Protein AF-A0A2E1CSD2-F1 (afdb_monomer_lite)

pLDDT: mean 83.08, std 18.86, range [39.31, 98.25]

Foldseek 3Di:
DDDPPPPPPQDDPPPDDPVNQDDVVVRDGHPCCPPPPSNVVCCVVPPVVPDDDDPDDPVVPD

Struc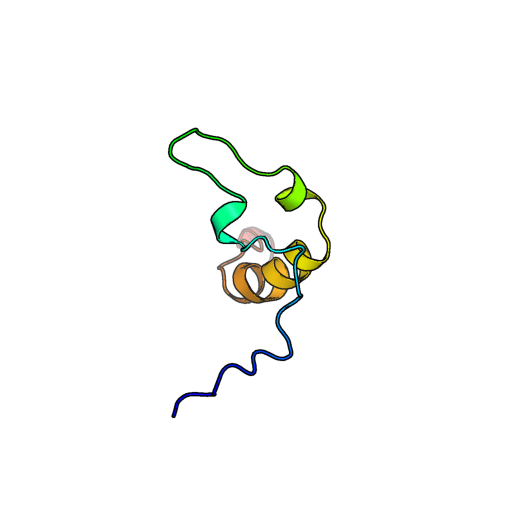ture (mmCIF, N/CA/C/O backbone):
data_AF-A0A2E1CSD2-F1
#
_entry.id   AF-A0A2E1CSD2-F1
#
loop_
_atom_site.group_PDB
_atom_site.id
_atom_site.type_symbol
_atom_site.label_atom_id
_atom_site.label_alt_id
_atom_site.label_comp_id
_atom_site.label_asym_id
_atom_site.label_entity_id
_atom_site.label_seq_id
_atom_site.pdbx_PDB_ins_code
_atom_site.Cartn_x
_atom_site.Cartn_y
_atom_site.Cartn_z
_atom_site.occupancy
_atom_site.B_iso_or_equiv
_atom_site.auth_seq_id
_atom_site.auth_comp_id
_atom_site.auth_asym_id
_atom_site.auth_atom_id
_atom_site.pdbx_PDB_model_num
ATOM 1 N N . MET A 1 1 ? -27.923 -4.885 -8.934 1.00 39.75 1 MET A N 1
ATOM 2 C CA . MET A 1 1 ? -27.448 -6.294 -8.891 1.00 39.75 1 MET A CA 1
ATOM 3 C C . MET A 1 1 ? -26.278 -6.296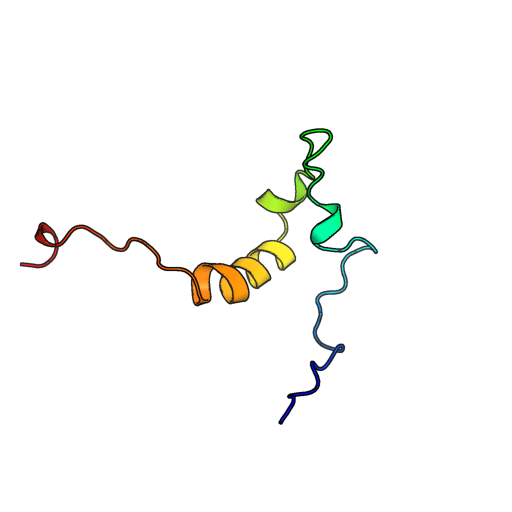 -7.930 1.00 39.75 1 MET A C 1
ATOM 5 O O . MET A 1 1 ? -25.131 -6.483 -8.313 1.00 39.75 1 MET A O 1
ATOM 9 N N . ASP A 1 2 ? -26.591 -5.944 -6.689 1.00 39.31 2 ASP A N 1
ATOM 10 C CA . ASP A 1 2 ? -25.618 -5.602 -5.669 1.00 39.31 2 ASP A CA 1
ATOM 11 C C . ASP A 1 2 ? -25.322 -6.881 -4.911 1.00 39.31 2 ASP A C 1
ATOM 13 O O . ASP A 1 2 ? -26.164 -7.401 -4.178 1.00 39.31 2 ASP A O 1
ATOM 17 N N . GLN A 1 3 ? -24.144 -7.442 -5.173 1.00 47.19 3 GLN A N 1
ATOM 18 C CA . GLN A 1 3 ? -23.587 -8.496 -4.343 1.00 47.19 3 GLN A CA 1
ATOM 19 C C . GLN A 1 3 ? -23.480 -7.922 -2.930 1.00 47.19 3 GLN A C 1
ATOM 21 O O . GLN A 1 3 ? -22.609 -7.105 -2.634 1.00 47.19 3 GLN A O 1
ATOM 26 N N . VAL A 1 4 ? -24.431 -8.318 -2.086 1.00 47.03 4 VAL A N 1
ATOM 27 C CA . VAL A 1 4 ? -24.414 -8.150 -0.639 1.00 47.03 4 VAL A CA 1
ATOM 28 C C . VAL A 1 4 ? -23.035 -8.587 -0.162 1.00 47.03 4 VAL A C 1
ATOM 30 O O . VAL A 1 4 ? -22.715 -9.775 -0.179 1.00 47.03 4 VAL A O 1
ATOM 33 N N . ILE A 1 5 ? -22.201 -7.617 0.215 1.00 58.12 5 ILE A N 1
ATOM 34 C CA . ILE A 1 5 ? -20.899 -7.878 0.820 1.00 58.12 5 ILE A CA 1
ATOM 35 C C . ILE A 1 5 ? -21.183 -8.696 2.078 1.00 58.12 5 ILE A C 1
ATOM 37 O O . ILE A 1 5 ? -21.738 -8.194 3.057 1.00 58.12 5 ILE A O 1
ATOM 41 N N . ASN A 1 6 ? -20.863 -9.986 2.020 1.00 46.25 6 ASN A N 1
ATOM 42 C CA . ASN A 1 6 ? -21.028 -10.898 3.134 1.00 46.25 6 ASN A CA 1
ATOM 43 C C . ASN A 1 6 ? -20.044 -10.482 4.237 1.00 46.25 6 ASN A C 1
ATOM 45 O O . ASN A 1 6 ? -18.857 -10.800 4.178 1.00 46.25 6 ASN A O 1
ATOM 49 N N . LYS A 1 7 ? -20.540 -9.743 5.235 1.00 50.12 7 LYS A N 1
ATOM 50 C CA . LYS A 1 7 ? -19.747 -9.235 6.365 1.00 50.12 7 LYS A CA 1
ATOM 51 C C . LYS A 1 7 ? -19.121 -10.345 7.229 1.00 50.12 7 LYS A C 1
ATOM 53 O O . LYS A 1 7 ? -18.271 -10.033 8.050 1.00 50.12 7 LYS A O 1
ATOM 58 N N . ASN A 1 8 ? -19.456 -11.623 7.010 1.00 44.56 8 ASN A N 1
ATOM 59 C CA . ASN A 1 8 ? -18.890 -12.769 7.742 1.00 44.56 8 ASN A CA 1
ATOM 60 C C . ASN A 1 8 ? -17.462 -13.166 7.315 1.00 44.56 8 ASN A C 1
ATOM 62 O O . ASN A 1 8 ? -16.961 -14.195 7.765 1.00 44.56 8 ASN A O 1
ATOM 66 N N . LYS A 1 9 ? -16.814 -12.403 6.430 1.00 51.03 9 LYS A N 1
ATOM 67 C CA . LYS A 1 9 ? -15.444 -12.670 5.958 1.00 51.03 9 LYS A CA 1
ATOM 68 C C . LYS A 1 9 ? -14.495 -11.479 6.083 1.00 51.03 9 LYS A C 1
ATOM 70 O O . LYS A 1 9 ? -13.430 -11.489 5.475 1.00 51.03 9 LYS A O 1
ATOM 75 N N . LEU A 1 10 ? -14.870 -10.447 6.836 1.00 50.78 10 LEU A N 1
ATOM 76 C CA . LEU A 1 10 ? -13.928 -9.376 7.137 1.00 50.78 10 LEU A CA 1
ATOM 77 C C . LEU A 1 10 ? -12.999 -9.868 8.258 1.00 50.78 10 LEU A C 1
ATOM 79 O O . LEU A 1 10 ? -13.519 -10.319 9.282 1.00 50.78 10 LEU A O 1
ATOM 83 N N . PRO A 1 11 ? -11.665 -9.841 8.080 1.00 54.34 11 PRO A N 1
ATOM 84 C CA . PRO A 1 11 ? -10.743 -10.135 9.170 1.00 54.34 11 PRO A CA 1
ATOM 85 C C . PRO A 1 11 ? -11.053 -9.182 10.327 1.00 54.34 11 PRO A C 1
ATOM 87 O O . PRO A 1 11 ? -11.079 -7.960 10.160 1.00 54.34 11 PRO A O 1
ATOM 90 N N . GLN A 1 12 ? -11.411 -9.755 11.475 1.00 56.00 12 GLN A N 1
ATOM 91 C CA . GLN A 1 12 ? -11.852 -8.996 12.635 1.00 56.00 12 GLN A CA 1
ATOM 92 C C . GLN A 1 12 ? -10.614 -8.465 13.350 1.00 56.00 12 GLN A C 1
ATOM 94 O O . GLN A 1 12 ? -10.028 -9.132 14.200 1.00 56.00 12 GLN A O 1
ATOM 99 N N . TRP A 1 13 ? -10.220 -7.248 13.000 1.00 63.81 13 TRP A N 1
ATOM 100 C CA . TRP A 1 13 ? -9.157 -6.541 13.700 1.00 63.81 13 TRP A CA 1
ATOM 101 C C . TRP A 1 13 ? -9.605 -6.226 15.130 1.00 63.81 13 TRP A C 1
ATOM 103 O O . TRP A 1 13 ? -10.798 -6.263 15.442 1.00 63.81 13 TRP A O 1
ATOM 113 N N . SER A 1 14 ? -8.660 -5.905 16.011 1.00 58.53 14 SER A N 1
ATOM 114 C CA . SER A 1 14 ? -8.868 -5.609 17.436 1.00 58.53 14 SER A CA 1
ATOM 115 C C . SER A 1 14 ? -9.673 -4.322 17.723 1.00 58.53 14 SER A C 1
ATOM 117 O O . SER A 1 14 ? -9.325 -3.564 18.621 1.00 58.53 14 SER A O 1
ATOM 119 N N . GLY A 1 15 ? -10.740 -4.048 16.967 1.00 62.91 15 GLY A N 1
ATOM 120 C CA . GLY A 1 15 ? -11.616 -2.881 17.096 1.00 62.91 15 GLY A CA 1
ATOM 121 C C . GLY A 1 15 ? -11.197 -1.659 16.273 1.00 62.91 15 GLY A C 1
ATOM 122 O O . GLY A 1 15 ? -11.962 -0.704 16.198 1.00 62.91 15 GLY A O 1
ATOM 123 N N . GLU A 1 16 ? -10.028 -1.686 15.631 1.00 68.31 16 GLU A N 1
ATOM 124 C CA . GLU A 1 16 ? -9.558 -0.626 14.731 1.00 68.31 16 GLU A CA 1
ATOM 125 C C . GLU A 1 16 ? -9.935 -0.920 13.277 1.00 68.31 16 GLU A C 1
ATOM 127 O O . GLU A 1 16 ? -9.834 -2.060 12.823 1.00 68.31 16 GLU A O 1
ATOM 132 N N . THR A 1 17 ? -10.350 0.108 12.535 1.00 81.81 17 THR A N 1
ATOM 133 C CA . THR A 1 17 ? -10.573 0.016 11.087 1.00 81.81 17 THR A CA 1
ATOM 134 C C . THR A 1 17 ? -9.307 0.412 10.316 1.00 81.81 17 THR A C 1
ATOM 136 O O . THR A 1 17 ? -8.385 0.994 10.890 1.00 81.81 17 THR A O 1
ATOM 139 N N . ILE A 1 18 ? -9.240 0.101 9.014 1.00 85.69 18 ILE A N 1
ATOM 140 C CA . ILE A 1 18 ? -8.108 0.476 8.136 1.00 85.69 18 ILE A CA 1
ATOM 141 C C . ILE A 1 18 ? -7.844 1.986 8.198 1.00 85.69 18 ILE A C 1
ATOM 143 O O . ILE A 1 18 ? -6.691 2.409 8.229 1.00 85.69 18 ILE A O 1
ATOM 147 N N . GLU A 1 19 ? -8.905 2.790 8.262 1.00 86.38 19 GLU A N 1
ATOM 148 C CA . GLU A 1 19 ? -8.839 4.252 8.286 1.00 86.38 19 GLU A CA 1
ATOM 149 C C . GLU A 1 19 ? -8.134 4.781 9.540 1.00 86.38 19 GLU A C 1
ATOM 151 O O . GLU A 1 19 ? -7.490 5.820 9.484 1.00 86.38 19 GLU A O 1
ATOM 156 N N . ASN A 1 20 ? -8.186 4.042 10.651 1.00 89.62 20 ASN A N 1
ATOM 157 C CA . ASN A 1 20 ? -7.549 4.446 11.904 1.00 89.62 20 ASN A CA 1
ATOM 158 C C . ASN A 1 20 ? -6.028 4.215 11.909 1.00 89.62 20 ASN A C 1
ATOM 160 O O . ASN A 1 20 ? -5.344 4.667 12.825 1.00 89.62 20 ASN A O 1
ATOM 164 N N . LEU A 1 21 ? -5.478 3.497 10.923 1.00 90.31 21 LEU A N 1
ATOM 165 C CA . LEU A 1 21 ? -4.044 3.199 10.873 1.00 90.31 21 LEU A CA 1
ATOM 166 C C . LEU A 1 21 ? -3.189 4.371 10.377 1.00 90.31 21 LEU A C 1
ATOM 168 O O . LEU A 1 21 ? -1.966 4.318 10.523 1.00 90.31 21 LEU A O 1
ATOM 172 N N . VAL A 1 22 ? -3.797 5.405 9.794 1.00 93.56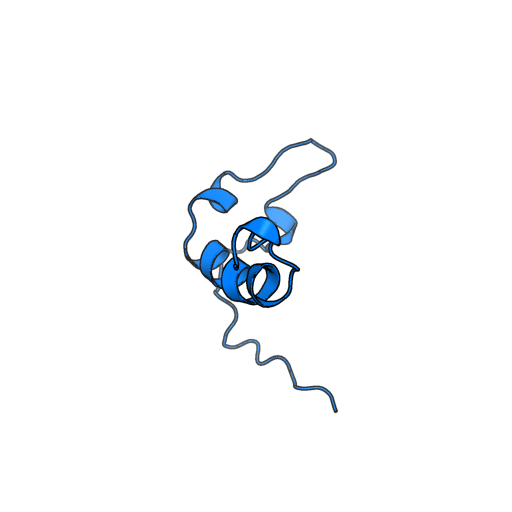 22 VAL A N 1
ATOM 173 C CA . VAL A 1 22 ? -3.098 6.562 9.225 1.00 93.56 22 VAL A CA 1
ATOM 174 C C . VAL A 1 22 ? -3.806 7.838 9.664 1.00 93.56 22 VAL A C 1
ATOM 176 O O . VAL A 1 22 ? -5.003 7.985 9.449 1.00 93.56 22 VAL A O 1
ATOM 179 N N . ASP A 1 23 ? -3.052 8.775 10.229 1.00 94.81 23 ASP A N 1
ATOM 180 C CA . ASP A 1 23 ? -3.500 10.125 10.567 1.00 94.81 23 ASP A CA 1
ATOM 181 C C . ASP A 1 23 ? -2.687 11.134 9.736 1.00 94.81 23 ASP A C 1
ATOM 183 O O . ASP A 1 23 ? -1.552 11.480 10.093 1.00 94.81 23 ASP A O 1
ATOM 187 N N . PRO A 1 24 ? -3.232 11.580 8.590 1.00 94.12 24 PRO A N 1
ATOM 188 C CA . PRO A 1 24 ? -2.550 12.519 7.709 1.00 94.12 24 PRO A CA 1
ATOM 189 C C . PRO A 1 24 ? -2.361 13.908 8.325 1.00 94.12 24 PRO A C 1
ATOM 191 O O . PRO A 1 24 ? -1.385 14.576 7.990 1.00 94.12 24 PRO A O 1
ATOM 194 N N . ASP A 1 25 ? -3.262 14.334 9.214 1.00 96.44 25 ASP A N 1
ATOM 195 C CA . ASP A 1 25 ? -3.256 15.684 9.786 1.00 96.44 25 ASP A CA 1
ATOM 196 C C . ASP A 1 25 ? -2.107 15.848 10.785 1.00 96.44 25 ASP A C 1
ATOM 198 O O . ASP A 1 25 ? -1.417 16.869 10.796 1.00 96.44 25 ASP A O 1
ATOM 202 N N . ASN A 1 26 ? -1.856 14.813 11.588 1.00 95.69 26 ASN A N 1
ATOM 203 C CA . ASN A 1 26 ? -0.738 14.778 12.530 1.00 95.69 26 ASN A CA 1
ATOM 204 C C . ASN A 1 26 ? 0.532 14.143 11.937 1.00 95.69 26 ASN A C 1
ATOM 206 O O . ASN A 1 26 ? 1.579 14.139 12.586 1.00 95.69 26 ASN A O 1
ATOM 210 N N . GLY A 1 27 ? 0.461 13.609 10.713 1.00 94.75 27 GLY A N 1
ATOM 211 C CA . GLY A 1 27 ? 1.588 12.981 10.023 1.00 94.75 27 GLY A CA 1
ATOM 212 C C . GLY A 1 27 ? 2.069 11.688 10.684 1.00 94.75 27 GLY A C 1
ATOM 213 O O . GLY A 1 27 ? 3.250 11.346 10.587 1.00 94.75 27 GLY A O 1
ATOM 214 N N . VAL A 1 28 ? 1.180 10.971 11.375 1.00 96.00 28 VAL A N 1
ATOM 215 C CA . VAL A 1 28 ? 1.506 9.734 12.096 1.00 96.00 28 VAL A CA 1
ATOM 216 C C . VAL A 1 28 ? 0.776 8.538 11.498 1.00 96.00 28 VAL A C 1
ATOM 218 O O . VAL A 1 28 ? -0.287 8.656 10.898 1.00 96.00 28 VAL A O 1
ATOM 221 N N . HIS A 1 29 ? 1.361 7.355 11.646 1.00 94.75 29 HIS A N 1
ATOM 222 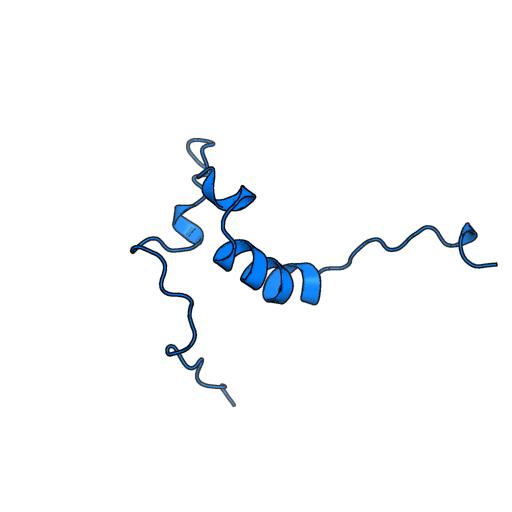C CA . HIS A 1 29 ? 0.741 6.107 11.217 1.00 94.75 29 HIS A CA 1
ATOM 223 C C . HIS A 1 29 ? 1.144 4.964 12.143 1.00 94.75 29 HIS A C 1
ATOM 225 O O . HIS A 1 29 ? 2.202 4.980 12.779 1.00 94.75 29 HIS A O 1
ATOM 231 N N . SER A 1 30 ? 0.291 3.949 12.210 1.00 93.75 30 SER A N 1
ATOM 232 C CA . SER A 1 30 ? 0.549 2.738 12.973 1.00 93.75 30 SER A CA 1
ATOM 233 C C . SER A 1 30 ? 1.638 1.905 12.303 1.00 93.75 30 SER A C 1
ATOM 235 O O . SER A 1 30 ? 1.541 1.559 11.129 1.00 93.75 30 SER A O 1
ATOM 237 N N . ALA A 1 31 ? 2.640 1.478 13.074 1.00 93.00 31 ALA A N 1
ATOM 238 C CA . ALA A 1 31 ? 3.689 0.575 12.592 1.00 93.00 31 ALA A CA 1
ATOM 239 C C . ALA A 1 31 ? 3.164 -0.823 12.196 1.00 93.00 31 ALA A C 1
ATOM 241 O O . ALA A 1 31 ? 3.907 -1.637 11.646 1.00 93.00 31 ALA A O 1
ATOM 242 N N . ARG A 1 32 ? 1.895 -1.131 12.496 1.00 91.00 32 ARG A N 1
ATOM 243 C CA . ARG A 1 32 ? 1.241 -2.395 12.141 1.00 91.00 32 ARG A CA 1
ATOM 244 C C . ARG A 1 32 ? 1.173 -2.609 10.624 1.00 91.00 32 ARG A C 1
ATOM 246 O O . ARG A 1 32 ? 1.324 -3.753 10.202 1.00 91.00 32 ARG A O 1
ATOM 253 N N . ILE A 1 33 ? 1.052 -1.536 9.830 1.00 93.25 33 ILE A N 1
ATOM 254 C CA . ILE A 1 33 ? 0.944 -1.604 8.359 1.00 93.25 33 ILE A CA 1
ATOM 255 C C . ILE A 1 33 ? 2.098 -2.368 7.697 1.00 93.25 33 ILE A C 1
ATOM 257 O O . ILE A 1 33 ? 1.920 -2.931 6.630 1.00 93.25 33 ILE A O 1
ATOM 261 N N . TYR A 1 34 ? 3.266 -2.439 8.344 1.00 95.06 34 TYR A N 1
ATOM 262 C CA . TYR A 1 34 ? 4.454 -3.082 7.779 1.00 95.06 34 TYR A CA 1
ATOM 263 C C . TYR A 1 34 ? 4.623 -4.561 8.142 1.00 95.06 34 TYR A C 1
ATOM 265 O O . TYR A 1 34 ? 5.504 -5.217 7.592 1.00 95.06 34 TYR A O 1
ATOM 273 N N . LYS A 1 35 ? 3.879 -5.077 9.128 1.00 93.00 35 LYS A N 1
ATOM 274 C CA . LYS A 1 35 ? 4.176 -6.390 9.737 1.00 93.00 35 LYS A CA 1
ATOM 275 C C . LYS A 1 35 ? 2.975 -7.298 9.945 1.00 93.00 35 LYS A C 1
ATOM 277 O O . LYS A 1 35 ? 3.154 -8.446 10.341 1.00 93.00 35 LYS A O 1
ATOM 282 N N . ASP A 1 36 ? 1.766 -6.778 9.789 1.00 92.19 36 ASP A N 1
ATOM 283 C CA . ASP A 1 36 ? 0.563 -7.543 10.071 1.00 92.19 36 ASP A CA 1
ATOM 284 C C . ASP A 1 36 ? 0.131 -8.376 8.867 1.00 92.19 36 ASP A C 1
ATOM 286 O O . ASP A 1 36 ? -0.064 -7.851 7.770 1.00 92.19 36 ASP A O 1
ATOM 290 N N . GLN A 1 37 ? -0.035 -9.680 9.089 1.00 93.19 37 GLN A N 1
ATOM 291 C CA . GLN A 1 37 ? -0.363 -10.620 8.024 1.00 93.19 37 GLN A CA 1
ATOM 292 C C . GLN A 1 37 ? -1.754 -10.370 7.427 1.00 93.19 37 GLN A C 1
ATOM 294 O O . GLN A 1 37 ? -1.925 -10.468 6.217 1.00 93.19 37 GLN A O 1
ATOM 299 N N . GLU A 1 38 ? -2.744 -9.997 8.240 1.00 90.50 38 GLU A N 1
ATOM 300 C CA . GLU A 1 38 ? -4.104 -9.759 7.747 1.00 90.50 38 GLU A CA 1
ATOM 301 C C . GLU A 1 38 ? -4.205 -8.460 6.936 1.00 90.50 38 GLU A C 1
ATOM 303 O O . GLU A 1 38 ? -5.084 -8.328 6.080 1.00 90.50 38 GLU A O 1
ATOM 308 N N . ILE A 1 39 ? -3.327 -7.486 7.209 1.00 91.31 39 ILE A N 1
ATOM 309 C CA . ILE A 1 39 ? -3.162 -6.296 6.364 1.00 91.31 39 ILE A CA 1
ATOM 310 C C . ILE A 1 39 ? -2.573 -6.717 5.022 1.00 91.31 39 ILE A C 1
ATOM 312 O O . ILE A 1 39 ? -3.174 -6.433 3.987 1.00 91.31 39 ILE A O 1
ATOM 316 N N . PHE A 1 40 ? -1.463 -7.453 5.041 1.00 94.19 40 PHE A N 1
ATOM 317 C CA . PHE A 1 40 ? -0.786 -7.918 3.832 1.00 94.19 40 PHE A CA 1
ATOM 318 C C . PHE A 1 40 ? -1.708 -8.731 2.910 1.00 94.19 40 PHE A C 1
ATOM 320 O O . PHE A 1 40 ? -1.767 -8.484 1.705 1.00 94.19 40 PHE A O 1
ATOM 32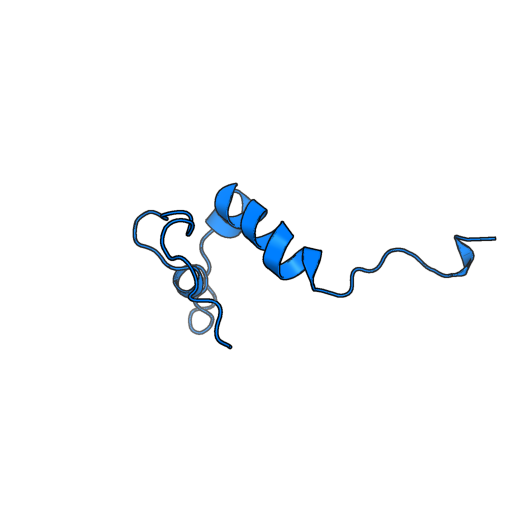7 N N . ASP A 1 41 ? -2.493 -9.657 3.464 1.00 93.44 41 ASP A N 1
ATOM 328 C CA . ASP A 1 41 ? -3.426 -10.473 2.680 1.00 93.44 41 ASP A CA 1
ATOM 329 C C . ASP A 1 41 ? -4.475 -9.601 1.961 1.00 93.44 41 ASP A C 1
ATOM 331 O O . ASP A 1 41 ? -4.844 -9.862 0.812 1.00 93.44 41 ASP A O 1
ATOM 335 N N . GLN A 1 42 ? -4.913 -8.510 2.596 1.00 91.94 42 GLN A N 1
ATOM 336 C CA . GLN A 1 42 ? -5.801 -7.534 1.965 1.00 91.94 42 GLN A CA 1
ATOM 337 C C . GLN A 1 42 ? -5.093 -6.671 0.921 1.00 91.94 42 GLN A C 1
ATOM 339 O O . GLN A 1 42 ? -5.711 -6.344 -0.095 1.00 91.94 42 GLN A O 1
ATOM 344 N N . GLU A 1 43 ? -3.831 -6.295 1.136 1.00 95.25 43 GLU A N 1
ATOM 345 C CA . GLU A 1 43 ? -3.032 -5.586 0.134 1.00 95.25 43 GLU A CA 1
ATOM 346 C C . GLU A 1 43 ? -2.909 -6.424 -1.141 1.00 95.25 43 GLU A C 1
ATOM 348 O O . GLU A 1 43 ? -3.109 -5.898 -2.239 1.00 95.25 43 GLU A O 1
ATOM 353 N N . MET A 1 44 ? -2.659 -7.731 -1.008 1.00 96.75 44 MET A N 1
ATOM 354 C CA . MET A 1 44 ? -2.582 -8.651 -2.145 1.00 96.75 44 MET A CA 1
ATOM 355 C C . MET A 1 44 ? -3.874 -8.648 -2.973 1.00 96.75 44 MET A C 1
ATOM 357 O O . MET A 1 44 ? -3.819 -8.534 -4.196 1.00 96.75 44 MET A O 1
ATOM 361 N N . GLU A 1 45 ? -5.044 -8.707 -2.331 1.00 95.19 45 GLU A N 1
ATOM 362 C CA . GLU A 1 45 ? -6.339 -8.720 -3.029 1.00 95.19 45 GLU A CA 1
ATOM 363 C C . GLU A 1 45 ? -6.732 -7.345 -3.601 1.00 95.19 45 GLU A C 1
ATOM 365 O O . GLU A 1 45 ? -7.237 -7.235 -4.723 1.00 95.19 45 GLU A O 1
ATOM 370 N N . LYS A 1 46 ? -6.563 -6.279 -2.813 1.00 94.31 46 LYS A N 1
ATOM 371 C CA . LYS A 1 46 ? -7.181 -4.972 -3.089 1.00 94.31 46 LYS A CA 1
ATOM 372 C C . LYS A 1 46 ? -6.247 -3.984 -3.774 1.00 94.31 46 LYS A C 1
ATOM 374 O O . LYS A 1 46 ? -6.750 -3.129 -4.499 1.00 94.31 46 LYS A O 1
ATOM 379 N N . ILE A 1 47 ? -4.939 -4.092 -3.551 1.00 96.12 47 ILE A N 1
ATOM 380 C CA . ILE A 1 47 ? -3.928 -3.200 -4.127 1.00 96.12 47 ILE A CA 1
ATOM 381 C C . ILE A 1 47 ? -3.191 -3.944 -5.235 1.00 96.12 47 ILE A C 1
ATOM 383 O O . ILE A 1 47 ? -3.389 -3.643 -6.409 1.00 96.12 47 ILE A O 1
ATOM 387 N N . PHE A 1 48 ? -2.412 -4.972 -4.911 1.00 97.25 48 PHE A N 1
ATOM 388 C CA . PHE A 1 48 ? -1.568 -5.642 -5.905 1.00 97.25 48 PHE A CA 1
ATOM 389 C C . PHE A 1 48 ? -2.374 -6.416 -6.956 1.00 97.25 48 PHE A C 1
ATOM 391 O O . PHE A 1 48 ? -1.956 -6.490 -8.106 1.00 97.25 48 PHE A O 1
ATOM 398 N N . GLY A 1 49 ? -3.566 -6.912 -6.611 1.00 96.50 49 GLY A N 1
ATOM 399 C CA . GLY A 1 49 ? -4.486 -7.544 -7.561 1.00 96.50 49 GLY A CA 1
ATOM 400 C C . GLY A 1 49 ? -5.219 -6.581 -8.506 1.00 96.50 49 GLY A C 1
ATOM 401 O O . GLY A 1 49 ? -5.921 -7.042 -9.405 1.00 96.50 49 GLY A O 1
ATOM 402 N N . LYS A 1 50 ? -5.111 -5.257 -8.307 1.00 97.06 50 LYS A N 1
ATOM 403 C CA . LYS A 1 50 ? -5.898 -4.249 -9.050 1.00 97.06 50 LYS A CA 1
ATOM 404 C C . LYS A 1 50 ? -5.080 -3.081 -9.601 1.00 97.06 50 LYS A C 1
ATOM 406 O O . LYS A 1 50 ? -5.533 -2.414 -10.530 1.00 97.06 50 LYS A O 1
ATOM 411 N N . CYS A 1 51 ? -3.913 -2.803 -9.034 1.00 98.25 51 CYS A N 1
ATOM 412 C CA . CYS A 1 51 ? -3.037 -1.725 -9.467 1.00 98.25 51 CYS A CA 1
ATOM 413 C C . CYS A 1 51 ? -2.151 -2.155 -10.641 1.00 98.25 51 CYS A C 1
ATOM 415 O O . CYS A 1 51 ? -1.800 -3.322 -10.792 1.00 98.25 51 CYS A O 1
ATOM 417 N N . TRP A 1 52 ? -1.743 -1.181 -11.456 1.00 97.88 52 TRP A N 1
ATOM 418 C CA . TRP A 1 52 ? -0.730 -1.395 -12.485 1.00 97.88 52 TRP A CA 1
ATOM 419 C C . TRP A 1 52 ? 0.638 -1.560 -11.825 1.00 97.88 52 TRP A C 1
ATOM 421 O O . TRP A 1 52 ? 1.167 -0.614 -11.242 1.00 97.88 52 TRP A O 1
ATOM 431 N N . LEU A 1 53 ? 1.197 -2.766 -11.911 1.00 97.56 53 LEU A N 1
ATOM 432 C CA . LEU A 1 53 ? 2.521 -3.085 -11.389 1.00 97.56 53 LEU A CA 1
ATOM 433 C C . LEU A 1 53 ? 3.543 -3.032 -12.524 1.00 97.56 53 LEU A C 1
ATOM 435 O O . LEU A 1 53 ? 3.343 -3.623 -13.585 1.00 97.56 53 LEU A O 1
ATOM 439 N N . LEU A 1 54 ? 4.648 -2.327 -12.295 1.00 97.19 54 LEU A N 1
ATOM 440 C CA . LEU A 1 54 ? 5.781 -2.340 -13.212 1.00 97.19 54 LEU A CA 1
ATOM 441 C C . LEU A 1 54 ? 6.401 -3.745 -13.226 1.00 97.19 54 LEU A C 1
ATOM 443 O O . LEU A 1 54 ? 6.893 -4.206 -12.200 1.00 97.19 54 LEU A O 1
ATOM 447 N N . LEU A 1 55 ? 6.400 -4.400 -14.389 1.00 96.31 55 LEU A N 1
ATOM 448 C CA . LEU A 1 55 ? 7.002 -5.730 -14.564 1.00 96.31 55 LEU A CA 1
ATOM 449 C C . LEU A 1 55 ? 8.426 -5.664 -15.128 1.00 96.31 55 LEU A C 1
ATOM 451 O O . LEU A 1 55 ? 9.257 -6.510 -14.811 1.00 96.31 55 LEU A O 1
ATOM 455 N N . GLY A 1 56 ? 8.710 -4.659 -15.956 1.00 96.69 56 GLY A N 1
ATOM 456 C CA . GLY A 1 56 ? 10.000 -4.502 -16.614 1.00 96.69 56 GLY A CA 1
ATOM 457 C C . GLY A 1 56 ? 9.962 -3.482 -17.747 1.00 96.69 56 GLY A C 1
ATOM 458 O O . GLY A 1 56 ? 8.912 -2.928 -18.073 1.00 96.69 56 GLY A O 1
ATOM 459 N N . HIS A 1 57 ? 11.128 -3.236 -18.331 1.00 96.88 57 HIS A N 1
ATOM 460 C CA . HIS A 1 57 ? 11.305 -2.460 -19.552 1.00 96.88 57 HIS A CA 1
ATOM 461 C C . HIS A 1 57 ? 11.229 -3.374 -20.785 1.00 96.88 57 HIS A C 1
ATOM 463 O O . HIS A 1 57 ? 11.661 -4.523 -20.733 1.00 96.88 57 HIS A O 1
ATOM 469 N N . GLU A 1 58 ? 10.744 -2.849 -21.913 1.00 96.44 58 GLU A N 1
ATOM 470 C CA . GLU A 1 58 ? 10.531 -3.606 -23.158 1.00 96.44 58 GLU A CA 1
ATOM 471 C C . GLU A 1 58 ? 11.793 -4.339 -23.643 1.00 96.44 58 GLU A C 1
ATOM 473 O O . GLU A 1 58 ? 11.724 -5.498 -24.033 1.00 96.44 58 GLU A O 1
ATOM 478 N N . SER A 1 59 ? 12.973 -3.724 -23.505 1.00 97.12 59 SER A N 1
ATOM 479 C CA . SER A 1 59 ? 14.255 -4.329 -23.908 1.00 97.12 59 SER A CA 1
ATOM 480 C C . SER A 1 59 ? 14.637 -5.614 -23.155 1.00 97.12 59 SER A C 1
ATOM 482 O O . SER A 1 59 ? 15.667 -6.208 -23.465 1.00 97.12 59 SER A O 1
ATOM 484 N N . GLN A 1 60 ? 13.896 -5.999 -22.113 1.00 96.19 60 GLN A N 1
ATOM 485 C CA . GLN A 1 60 ? 14.133 -7.223 -21.343 1.00 96.19 60 GLN A CA 1
ATOM 486 C C . GLN A 1 60 ? 13.453 -8.456 -21.964 1.00 96.19 60 GLN A C 1
ATOM 488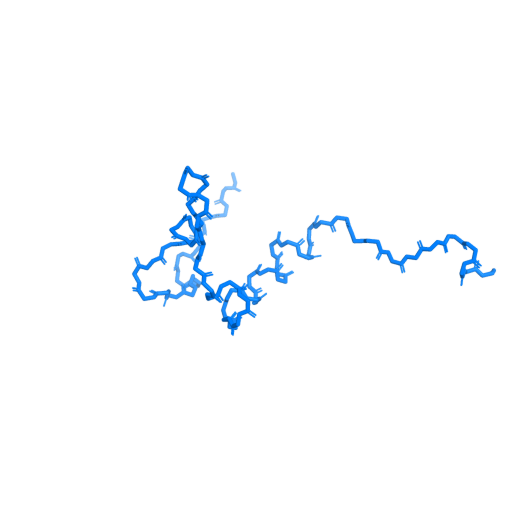 O O . GLN A 1 60 ? 13.728 -9.569 -21.518 1.00 96.19 60 GLN A O 1
ATOM 493 N N . ILE A 1 61 ? 12.600 -8.280 -22.981 1.00 92.19 61 ILE A N 1
ATOM 494 C CA . ILE A 1 61 ? 11.921 -9.361 -23.708 1.00 92.19 61 ILE A CA 1
ATOM 495 C C . ILE A 1 61 ? 12.366 -9.290 -25.185 1.00 92.19 61 ILE A C 1
ATOM 497 O O . ILE A 1 61 ? 11.884 -8.411 -25.898 1.00 92.19 61 ILE A O 1
ATOM 501 N N . PRO A 1 62 ? 13.325 -10.128 -25.631 1.00 81.75 62 PRO A N 1
ATOM 502 C CA . PRO A 1 62 ? 13.863 -10.084 -26.995 1.00 81.75 62 PRO A CA 1
ATOM 503 C C . PRO A 1 62 ? 12.896 -10.612 -28.061 1.00 81.75 62 PRO A C 1
ATOM 505 O O . PRO A 1 62 ? 12.064 -11.493 -27.735 1.00 81.75 62 PRO A O 1
#

Secondary structure (DSSP, 8-state):
------GGGS---SS--GGGGEETTTTEE-GGGGT-HHHHHHHIIIIITTS------GGG--

Sequence (62 aa):
MDQVINKNKLPQWSGETIENLVDPDNGVHSARIYKDQEIFDQEMEKIFGKCWLLLGHESQIP

Radius of gyration: 16.69 Å; chains: 1; bounding box: 42×28×44 Å